Protein AF-A0A512BZY7-F1 (afdb_monomer_lite)

Secondary structure (DSSP, 8-state):
-----------S-----------TT----SPPP---TT-S-----S---HHHHHHT-TT-STT---

Sequence (66 aa):
MSHGTLINELSADNYTIPQISLQAGRMTEKLPEVLLPNLKIVFCGTAAGNRSAASGAYYAQPGNRF

Structure (mmCIF, N/CA/C/O backbone):
data_AF-A0A512BZY7-F1
#
_entry.id   AF-A0A512BZY7-F1
#
loop_
_atom_site.group_PDB
_atom_site.id
_atom_site.type_symbol
_atom_site.label_atom_id
_atom_site.label_alt_id
_atom_site.label_comp_id
_atom_site.label_asym_id
_atom_site.label_entity_id
_atom_site.label_seq_id
_atom_site.pdbx_PDB_ins_code
_atom_site.Cartn_x
_atom_site.Cartn_y
_atom_site.Cartn_z
_atom_site.occupancy
_atom_site.B_iso_or_equiv
_atom_site.auth_seq_id
_atom_site.auth_comp_id
_atom_site.auth_asym_id
_atom_site.auth_atom_id
_atom_site.pdbx_PDB_model_num
ATOM 1 N N . MET A 1 1 ? 27.395 17.655 47.140 1.00 39.97 1 MET A N 1
ATOM 2 C CA . MET A 1 1 ? 26.535 18.844 47.304 1.00 39.97 1 MET A CA 1
ATOM 3 C C . MET A 1 1 ? 26.188 19.343 45.920 1.00 39.97 1 MET A C 1
ATOM 5 O O . MET A 1 1 ? 27.140 19.570 45.199 1.00 39.97 1 MET A O 1
ATOM 9 N N . SER A 1 2 ? 2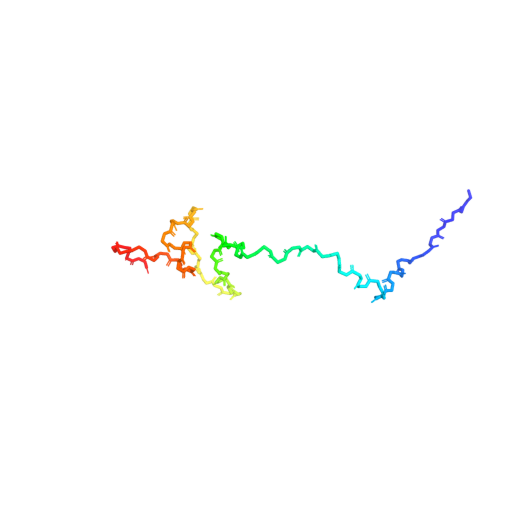4.885 19.454 45.614 1.00 45.38 2 SER A N 1
ATOM 10 C CA . SER A 1 2 ? 24.241 20.310 44.594 1.00 45.38 2 SER A CA 1
ATOM 11 C C . SER A 1 2 ? 24.860 20.288 43.180 1.00 45.38 2 SER A C 1
ATOM 13 O O . SER A 1 2 ? 26.052 20.459 43.001 1.00 45.38 2 SER A O 1
ATOM 15 N N . HIS A 1 3 ? 24.125 20.099 42.097 1.00 38.03 3 HIS A N 1
ATOM 16 C CA . HIS A 1 3 ? 23.227 21.128 41.591 1.00 38.03 3 HIS A CA 1
ATOM 17 C C . HIS A 1 3 ? 22.161 20.466 40.728 1.00 38.03 3 HIS A C 1
ATOM 19 O O . HIS A 1 3 ? 22.463 19.827 39.722 1.00 38.03 3 HIS A O 1
ATOM 25 N N . GLY A 1 4 ? 20.912 20.614 41.155 1.00 38.94 4 GLY A N 1
ATOM 26 C CA . GLY A 1 4 ? 19.771 20.363 40.297 1.00 38.94 4 GLY A CA 1
ATOM 27 C C . GLY A 1 4 ? 19.516 21.541 39.360 1.00 38.94 4 GLY A C 1
ATOM 28 O O . GLY A 1 4 ? 19.801 22.681 39.720 1.00 38.94 4 GLY A O 1
ATOM 29 N N . THR A 1 5 ? 18.792 21.217 38.281 1.00 41.84 5 THR A N 1
ATOM 30 C CA . THR A 1 5 ? 17.797 22.066 37.592 1.00 41.84 5 THR A CA 1
ATOM 31 C C . THR A 1 5 ? 18.347 23.267 36.790 1.00 41.84 5 THR A C 1
ATOM 33 O O . THR A 1 5 ? 19.276 23.924 37.221 1.00 41.84 5 THR A O 1
ATOM 36 N N . LEU A 1 6 ? 17.866 23.651 35.603 1.00 40.03 6 LEU A N 1
ATOM 37 C CA . LEU A 1 6 ? 16.604 23.457 34.886 1.00 40.03 6 LEU A CA 1
ATOM 38 C C . LEU A 1 6 ? 16.823 23.776 33.380 1.00 40.03 6 LEU A C 1
ATOM 40 O O . LEU A 1 6 ? 17.744 24.503 33.031 1.00 40.03 6 LEU A O 1
ATOM 44 N N . ILE A 1 7 ? 15.877 23.297 32.565 1.00 40.44 7 ILE A N 1
ATOM 45 C CA . ILE A 1 7 ? 15.356 23.820 31.281 1.00 40.44 7 ILE A CA 1
ATOM 46 C C . ILE A 1 7 ? 16.237 23.906 30.017 1.00 40.44 7 ILE A C 1
ATOM 48 O O . ILE A 1 7 ? 17.097 24.759 29.841 1.00 40.44 7 ILE A O 1
ATOM 52 N N . ASN A 1 8 ? 15.850 23.058 29.056 1.00 39.47 8 ASN A N 1
ATOM 53 C CA . ASN A 1 8 ? 15.874 23.329 27.621 1.00 39.47 8 ASN A CA 1
ATOM 54 C C . ASN A 1 8 ? 15.138 24.647 27.323 1.00 39.47 8 ASN A C 1
ATOM 56 O O . ASN A 1 8 ? 13.910 24.678 27.366 1.00 39.47 8 ASN A O 1
ATOM 60 N N . GLU A 1 9 ? 15.864 25.677 26.909 1.00 53.12 9 GLU A N 1
ATOM 61 C CA . GLU A 1 9 ? 15.335 26.707 26.014 1.00 53.12 9 GLU A CA 1
ATOM 62 C C . GLU A 1 9 ? 16.229 26.763 24.776 1.00 53.12 9 GLU A C 1
ATOM 64 O O . GLU A 1 9 ? 17.172 27.543 24.679 1.00 53.12 9 GLU A O 1
ATOM 69 N N . LEU A 1 10 ? 15.956 25.873 23.821 1.00 49.47 10 LEU A N 1
ATOM 70 C CA . LEU A 1 10 ? 16.399 26.064 22.445 1.00 49.47 10 LEU A CA 1
ATOM 71 C C . LEU A 1 10 ? 15.301 26.865 21.747 1.00 49.47 10 LEU A C 1
ATOM 73 O O . LEU A 1 10 ? 14.300 26.315 21.288 1.00 49.47 10 LEU A O 1
ATOM 77 N N . SER A 1 11 ? 15.485 28.185 21.772 1.00 37.91 11 SER A N 1
ATOM 78 C CA . SER A 1 11 ? 14.680 29.170 21.062 1.00 37.91 11 SER A CA 1
ATOM 79 C C . SER A 1 11 ? 14.701 28.923 19.551 1.00 37.91 11 SER A C 1
ATOM 81 O O . SER A 1 11 ? 15.672 28.429 18.972 1.00 37.91 11 SER A O 1
ATOM 83 N N . ALA A 1 12 ? 13.586 29.266 18.913 1.00 45.50 12 ALA A N 1
ATOM 84 C CA . ALA A 1 12 ? 13.232 28.945 17.536 1.00 45.50 12 ALA A CA 1
ATOM 85 C C . ALA A 1 12 ? 13.943 29.797 16.459 1.00 45.50 12 ALA A C 1
ATOM 87 O O . ALA A 1 12 ? 13.391 29.982 15.377 1.00 45.50 12 ALA A O 1
ATOM 88 N N . ASP A 1 13 ? 15.166 30.278 16.707 1.00 45.56 13 ASP A N 1
ATOM 89 C CA . ASP A 1 13 ? 15.750 31.367 15.902 1.00 45.56 13 ASP A CA 1
ATOM 90 C C . ASP A 1 13 ? 16.959 30.976 15.036 1.00 45.56 13 ASP A C 1
ATOM 92 O O . ASP A 1 13 ? 17.538 31.824 14.366 1.00 45.56 13 ASP A O 1
ATOM 96 N N . ASN A 1 14 ? 17.325 29.694 14.961 1.00 45.12 14 ASN A N 1
ATOM 97 C CA . ASN A 1 14 ? 18.417 29.232 14.092 1.00 45.12 14 ASN A CA 1
ATOM 98 C C . ASN A 1 14 ? 17.922 28.294 12.985 1.00 45.12 14 ASN A C 1
ATOM 100 O O . ASN A 1 14 ? 18.396 27.170 12.832 1.00 45.12 14 ASN A O 1
ATOM 104 N N . TYR A 1 15 ? 16.979 28.776 12.170 1.00 40.91 15 TYR A N 1
ATOM 105 C CA . TYR A 1 15 ? 16.568 28.131 10.915 1.00 40.91 15 TYR A CA 1
ATOM 106 C C . TYR A 1 15 ? 17.577 28.422 9.784 1.00 40.91 15 TYR A C 1
ATOM 108 O O . TYR A 1 15 ? 17.226 28.872 8.695 1.00 40.91 15 TYR A O 1
ATOM 116 N N . THR A 1 16 ? 18.865 28.167 10.028 1.00 41.72 16 THR A N 1
ATOM 117 C CA . THR A 1 16 ? 19.847 28.075 8.941 1.00 41.72 16 THR A CA 1
ATOM 118 C C . THR A 1 16 ? 19.637 26.728 8.272 1.00 41.72 16 THR A C 1
ATOM 120 O O . THR A 1 16 ? 20.112 25.704 8.754 1.00 41.72 16 THR A O 1
ATOM 123 N N . ILE A 1 17 ? 18.884 26.722 7.173 1.00 53.31 17 ILE A N 1
ATOM 124 C CA . ILE A 1 17 ? 18.739 25.553 6.306 1.00 53.31 17 ILE A CA 1
ATOM 125 C C . ILE A 1 17 ? 20.113 25.294 5.667 1.00 53.31 17 ILE A C 1
ATOM 127 O O . ILE A 1 17 ? 20.540 26.109 4.840 1.00 53.31 17 ILE A O 1
ATOM 131 N N . PRO A 1 18 ? 20.839 24.202 5.990 1.00 43.22 18 PRO A N 1
ATOM 132 C CA . PRO A 1 18 ? 21.937 23.799 5.130 1.00 43.22 18 PRO A CA 1
ATOM 133 C C . PRO A 1 18 ? 21.334 23.486 3.761 1.00 43.22 18 PRO A C 1
ATOM 135 O O . PRO A 1 18 ? 20.317 22.798 3.679 1.00 43.22 18 PRO A O 1
ATOM 138 N N . GLN A 1 19 ? 21.945 24.020 2.702 1.00 51.09 19 GLN A N 1
ATOM 139 C CA . GLN A 1 19 ? 21.648 23.718 1.302 1.00 51.09 19 GLN A CA 1
ATOM 140 C C . GLN A 1 19 ? 21.816 22.207 1.050 1.00 51.09 19 GLN A C 1
ATOM 142 O O . GLN A 1 19 ? 22.807 21.752 0.482 1.00 51.09 19 GLN A O 1
ATOM 147 N N . ILE A 1 20 ? 20.864 21.396 1.505 1.00 49.62 20 ILE A N 1
ATOM 148 C CA . ILE A 1 20 ? 20.727 20.008 1.101 1.00 49.62 20 ILE A CA 1
ATOM 149 C C . ILE A 1 20 ? 20.076 20.100 -0.262 1.00 49.62 20 ILE A C 1
ATOM 151 O O . ILE A 1 20 ? 18.877 20.340 -0.379 1.00 49.62 20 ILE A O 1
ATOM 155 N N . SER A 1 21 ? 20.952 20.029 -1.263 1.00 43.84 21 SER A N 1
ATOM 156 C CA . SER A 1 21 ? 20.679 19.787 -2.673 1.00 43.84 21 SER A CA 1
ATOM 157 C C . SER A 1 21 ? 19.222 19.420 -2.927 1.00 43.84 21 SER A C 1
ATOM 159 O O . SER A 1 21 ? 18.760 18.372 -2.471 1.00 43.84 21 SER A O 1
ATOM 161 N N . LEU A 1 22 ? 18.531 20.241 -3.721 1.00 50.00 22 LEU A N 1
ATOM 162 C CA . LEU A 1 22 ? 17.408 19.784 -4.532 1.00 50.00 22 LEU A CA 1
ATOM 163 C C . LEU A 1 22 ? 17.929 18.635 -5.405 1.00 50.00 22 LEU A C 1
ATOM 165 O O . LEU A 1 22 ? 18.320 18.825 -6.554 1.00 50.00 22 LEU A O 1
ATOM 169 N N . GLN A 1 23 ? 18.002 17.434 -4.837 1.00 48.78 23 GLN A N 1
ATOM 170 C CA . GLN A 1 23 ? 18.123 16.208 -5.590 1.00 48.78 23 GLN A CA 1
ATOM 171 C C . GLN A 1 23 ? 16.832 16.121 -6.381 1.00 48.78 23 GLN A C 1
ATOM 173 O O . GLN A 1 23 ? 15.783 15.742 -5.858 1.00 48.78 23 GLN A O 1
ATOM 178 N N . ALA A 1 24 ? 16.925 16.561 -7.634 1.00 44.06 24 ALA A N 1
ATOM 179 C CA . ALA A 1 24 ? 15.981 16.249 -8.680 1.00 44.06 24 ALA A CA 1
ATOM 180 C C . ALA A 1 24 ? 15.561 14.782 -8.512 1.00 44.06 24 ALA A C 1
ATOM 182 O O . ALA A 1 24 ? 16.375 13.877 -8.664 1.00 44.06 24 ALA A O 1
ATOM 183 N N . GLY A 1 25 ? 14.313 14.581 -8.085 1.00 42.44 25 GLY A N 1
ATOM 184 C CA . GLY A 1 25 ? 13.699 13.273 -7.920 1.00 42.44 25 GLY A CA 1
ATOM 185 C C . GLY A 1 25 ? 14.476 12.311 -7.025 1.00 42.44 25 GLY A C 1
ATOM 186 O O . GLY A 1 25 ? 14.985 11.300 -7.506 1.00 42.44 25 GLY A O 1
ATOM 187 N N . ARG A 1 26 ? 14.412 12.478 -5.699 1.00 44.91 26 ARG A N 1
ATOM 188 C CA . ARG A 1 26 ? 14.302 11.264 -4.882 1.00 44.91 26 ARG A CA 1
ATOM 189 C C . ARG A 1 26 ? 12.931 10.678 -5.218 1.00 44.91 26 ARG A C 1
ATOM 191 O O . ARG A 1 26 ? 11.951 11.022 -4.572 1.00 44.91 26 ARG A O 1
ATOM 198 N N . MET A 1 27 ? 12.866 9.893 -6.298 1.00 51.53 27 MET A N 1
ATOM 199 C CA . MET A 1 27 ? 11.773 8.974 -6.604 1.00 51.53 27 MET A CA 1
ATOM 200 C C . MET A 1 27 ? 11.564 8.175 -5.327 1.00 51.53 27 MET A C 1
ATOM 202 O O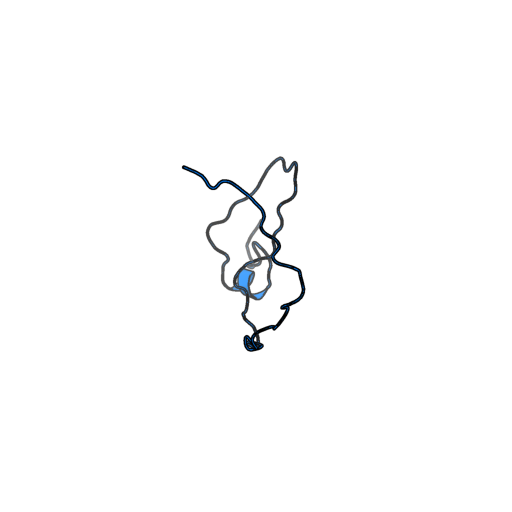 . MET A 1 27 ? 12.315 7.244 -5.039 1.00 51.53 27 MET A O 1
ATOM 206 N N . THR A 1 28 ? 10.661 8.624 -4.466 1.00 53.84 28 THR A N 1
ATOM 207 C CA . THR A 1 28 ? 10.368 7.909 -3.243 1.00 53.84 28 THR A CA 1
ATOM 208 C C . THR A 1 28 ? 9.733 6.615 -3.705 1.00 53.84 28 THR A C 1
ATOM 210 O O . THR A 1 28 ? 8.559 6.589 -4.039 1.00 53.84 28 THR A O 1
ATOM 213 N N . GLU A 1 29 ? 10.514 5.534 -3.716 1.00 60.69 29 GLU A N 1
ATOM 214 C CA . GLU A 1 29 ? 10.027 4.160 -3.911 1.00 60.69 29 GLU A CA 1
ATOM 215 C C . GLU A 1 29 ? 8.904 3.803 -2.917 1.00 60.69 29 GLU A C 1
ATOM 217 O O . GLU A 1 29 ? 8.244 2.773 -3.036 1.00 60.69 29 GLU A O 1
ATOM 222 N N . LYS A 1 30 ? 8.692 4.656 -1.908 1.00 71.94 30 LYS A N 1
ATOM 223 C CA . LYS A 1 30 ? 7.610 4.572 -0.945 1.00 71.94 30 LYS A CA 1
ATOM 224 C C . LYS A 1 30 ? 6.299 5.070 -1.548 1.00 71.94 30 LYS A C 1
ATOM 226 O O . LYS A 1 30 ? 6.161 6.232 -1.918 1.00 71.94 30 LYS A O 1
ATOM 231 N N . LEU A 1 31 ? 5.340 4.153 -1.571 1.00 86.62 31 LEU A N 1
ATOM 232 C CA . LEU A 1 31 ? 3.932 4.404 -1.852 1.00 86.62 31 LEU A CA 1
ATOM 233 C C . LEU A 1 31 ? 3.307 5.351 -0.808 1.00 86.62 31 LEU A C 1
ATOM 235 O O . LEU A 1 31 ? 3.813 5.427 0.316 1.00 86.62 31 LEU A O 1
ATOM 239 N N . PRO A 1 32 ? 2.221 6.063 -1.164 1.00 87.44 32 PRO A N 1
ATOM 240 C CA . PRO A 1 32 ? 1.520 6.950 -0.241 1.00 87.44 32 PRO A CA 1
ATOM 241 C C . PRO A 1 32 ? 0.954 6.180 0.955 1.00 87.44 32 PRO A C 1
ATOM 243 O O . PRO A 1 32 ? 0.538 5.030 0.834 1.00 87.44 32 PRO A O 1
ATOM 246 N N . GLU A 1 33 ? 0.898 6.831 2.114 1.00 86.94 33 GLU A N 1
ATOM 247 C CA . GLU A 1 33 ? 0.247 6.270 3.294 1.00 86.94 33 GLU A CA 1
ATOM 248 C C . GLU A 1 33 ? -1.277 6.271 3.108 1.00 86.94 33 GLU A C 1
ATOM 250 O O . GLU A 1 33 ? -1.874 7.293 2.777 1.00 86.94 33 GLU A O 1
ATOM 255 N N . VAL A 1 34 ? -1.907 5.112 3.305 1.00 88.88 34 VAL A N 1
ATOM 256 C CA . VAL A 1 34 ? -3.360 4.915 3.124 1.00 88.88 34 VAL A CA 1
ATOM 257 C C . VAL A 1 34 ? -4.046 4.400 4.394 1.00 88.88 34 VAL A C 1
ATOM 259 O O . VAL A 1 34 ? -5.169 3.901 4.349 1.00 88.88 34 VAL A O 1
ATOM 262 N N . LEU A 1 35 ? -3.363 4.484 5.538 1.00 92.44 35 LEU A N 1
ATOM 263 C CA . LEU A 1 35 ? -3.876 4.002 6.815 1.00 92.44 35 LEU A CA 1
ATOM 264 C C . LEU A 1 35 ? -4.676 5.094 7.522 1.00 92.44 35 LEU A C 1
ATOM 266 O O . LEU A 1 35 ? -4.239 6.235 7.638 1.00 92.44 35 LEU A O 1
ATOM 270 N N . LEU A 1 36 ? -5.852 4.715 8.019 1.00 93.88 36 LEU A N 1
ATOM 271 C CA . LEU A 1 36 ? -6.738 5.580 8.788 1.00 93.88 36 LEU A CA 1
ATOM 272 C C . LEU A 1 36 ? -7.105 4.916 10.124 1.00 93.88 36 LEU A C 1
ATOM 274 O O . LEU A 1 36 ? -7.074 3.685 10.234 1.00 93.88 36 LEU A O 1
ATOM 278 N N . PRO A 1 37 ? -7.483 5.700 11.148 1.00 95.19 37 PRO A N 1
ATOM 279 C CA . PRO A 1 37 ? -8.015 5.145 12.386 1.00 95.19 37 PRO A CA 1
ATOM 280 C C . PRO A 1 37 ? -9.284 4.311 12.151 1.00 95.19 37 PRO A C 1
ATOM 282 O O . PRO A 1 37 ? -10.069 4.587 11.245 1.00 95.19 37 PRO A O 1
ATOM 285 N N . ASN A 1 38 ? -9.524 3.330 13.027 1.00 95.75 38 ASN A N 1
ATOM 286 C CA . ASN A 1 38 ? -10.742 2.502 13.060 1.00 95.75 38 ASN A CA 1
ATOM 287 C C . ASN A 1 38 ? -10.982 1.610 11.822 1.00 95.75 38 ASN A C 1
ATOM 289 O O . ASN A 1 38 ? -12.119 1.213 11.551 1.00 95.75 38 ASN A O 1
ATOM 293 N N . LEU A 1 39 ? -9.929 1.252 11.080 1.00 95.50 39 LEU A N 1
ATOM 294 C CA . LEU A 1 39 ? -10.021 0.247 10.019 1.00 95.50 39 LEU A CA 1
ATOM 295 C C . LEU A 1 39 ? -10.340 -1.136 10.604 1.00 95.50 39 LEU A C 1
ATOM 297 O O . LEU A 1 39 ? -9.670 -1.613 11.516 1.00 95.50 39 LEU A O 1
ATOM 301 N N . LYS A 1 40 ? -11.350 -1.809 10.041 1.00 97.44 40 LYS A N 1
ATOM 302 C CA . LYS A 1 40 ? -11.702 -3.194 10.409 1.00 97.44 40 LYS A CA 1
ATOM 303 C C . LYS A 1 40 ? -10.716 -4.219 9.847 1.00 97.44 40 LYS A C 1
ATOM 305 O O . LYS A 1 40 ? -10.596 -5.313 10.386 1.00 97.44 40 LYS A O 1
ATOM 310 N N . ILE A 1 41 ? -10.063 -3.881 8.737 1.00 95.44 41 ILE A N 1
ATOM 311 C CA . ILE A 1 41 ? -9.137 -4.747 8.013 1.00 95.44 41 ILE A CA 1
ATOM 312 C C . ILE A 1 41 ? -8.054 -3.898 7.353 1.00 95.44 41 ILE A C 1
ATOM 3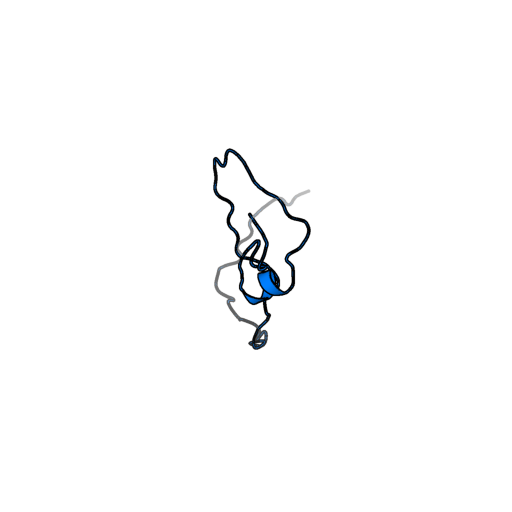14 O O . ILE A 1 41 ? -8.323 -2.796 6.875 1.00 95.44 41 ILE A O 1
ATOM 318 N N . VAL A 1 42 ? -6.836 -4.431 7.327 1.00 93.75 42 VAL A N 1
ATOM 319 C CA . VAL A 1 42 ? -5.684 -3.852 6.635 1.00 93.75 42 VAL A CA 1
ATOM 320 C C . VAL A 1 42 ? -5.012 -4.965 5.842 1.00 93.75 42 VAL A C 1
ATOM 322 O O . VAL A 1 42 ? -4.781 -6.051 6.370 1.00 93.75 42 VAL A O 1
ATOM 325 N N . PHE A 1 43 ? -4.699 -4.693 4.577 1.00 91.88 43 PHE A N 1
ATOM 326 C CA . PHE A 1 43 ? -3.954 -5.614 3.724 1.00 91.88 43 PHE A CA 1
ATOM 327 C C . PHE A 1 43 ? -2.492 -5.178 3.655 1.00 91.88 43 PHE A C 1
ATOM 329 O O . PHE A 1 43 ? -2.178 -4.136 3.081 1.00 91.88 43 PHE A O 1
ATOM 336 N N . CYS A 1 44 ? -1.601 -5.985 4.230 1.00 89.81 44 CYS A N 1
ATOM 337 C CA . CYS A 1 44 ? -0.161 -5.741 4.209 1.00 89.81 44 CYS A CA 1
ATOM 338 C C . CYS A 1 44 ? 0.498 -6.560 3.091 1.00 89.81 44 CYS A C 1
ATOM 340 O O . CYS A 1 44 ? 0.492 -7.790 3.134 1.00 89.81 44 CYS A O 1
ATOM 342 N N . GLY A 1 45 ? 1.071 -5.878 2.098 1.00 87.69 45 GLY A N 1
ATOM 343 C CA . GLY A 1 45 ? 1.959 -6.495 1.108 1.00 87.69 45 GLY A CA 1
ATOM 344 C C . GLY A 1 45 ? 3.402 -6.614 1.619 1.00 87.69 45 GLY A C 1
ATOM 345 O O . GLY A 1 45 ? 3.742 -6.073 2.667 1.00 87.69 45 GLY A O 1
ATOM 346 N N . THR A 1 46 ? 4.268 -7.294 0.866 1.00 88.00 46 THR A N 1
ATOM 347 C CA . THR A 1 46 ? 5.709 -7.413 1.170 1.00 88.00 46 THR A CA 1
ATOM 348 C C . THR A 1 46 ? 6.502 -6.199 0.703 1.00 88.00 46 THR A C 1
ATOM 350 O O . THR A 1 46 ? 7.114 -5.504 1.508 1.00 88.00 46 THR A O 1
ATOM 353 N N . ALA A 1 47 ? 6.503 -5.941 -0.604 1.00 88.44 47 ALA A N 1
ATOM 354 C CA . ALA A 1 47 ? 7.218 -4.827 -1.213 1.00 88.44 47 ALA A CA 1
ATOM 355 C C . ALA A 1 47 ? 6.428 -4.283 -2.405 1.00 88.44 47 ALA A C 1
ATOM 357 O O . ALA A 1 47 ? 5.729 -5.028 -3.097 1.00 88.44 47 ALA A O 1
ATOM 358 N N . ALA A 1 48 ? 6.547 -2.978 -2.655 1.00 89.00 48 ALA A N 1
ATOM 359 C CA . ALA A 1 48 ? 5.983 -2.368 -3.849 1.00 89.00 48 ALA A CA 1
ATOM 360 C C . ALA A 1 48 ? 6.743 -2.869 -5.086 1.00 89.00 48 ALA A C 1
ATOM 362 O O . ALA A 1 48 ? 7.957 -2.712 -5.180 1.00 89.00 48 ALA A O 1
ATOM 363 N N . GLY A 1 49 ? 6.034 -3.468 -6.044 1.00 89.81 49 GLY A N 1
ATOM 364 C CA . GLY A 1 49 ? 6.623 -3.801 -7.342 1.00 89.81 49 GLY A CA 1
ATOM 365 C C . GLY A 1 49 ? 6.931 -2.543 -8.163 1.00 89.81 49 GLY A C 1
ATOM 366 O O . GLY A 1 49 ? 6.333 -1.491 -7.939 1.00 89.81 49 GLY A O 1
ATOM 367 N N . ASN A 1 50 ? 7.801 -2.663 -9.170 1.00 91.06 50 ASN A N 1
ATOM 368 C CA . ASN A 1 50 ? 8.287 -1.532 -9.978 1.00 91.06 50 ASN A CA 1
ATOM 369 C C . ASN A 1 50 ? 7.169 -0.642 -10.538 1.00 91.06 50 ASN A C 1
ATOM 371 O O . ASN A 1 50 ? 7.268 0.580 -10.486 1.00 91.06 50 ASN A O 1
ATOM 375 N N . ARG A 1 51 ? 6.087 -1.242 -11.055 1.00 90.56 51 ARG A N 1
ATOM 376 C CA . ARG A 1 51 ? 4.954 -0.474 -11.590 1.00 90.56 51 ARG A CA 1
ATOM 377 C C . ARG A 1 51 ? 4.233 0.309 -10.496 1.00 90.56 51 ARG A C 1
ATOM 379 O O . ARG A 1 51 ? 3.929 1.473 -10.707 1.00 90.56 51 ARG A O 1
ATOM 386 N N . SER A 1 52 ? 3.996 -0.314 -9.344 1.00 92.31 52 SER A N 1
ATOM 387 C CA . S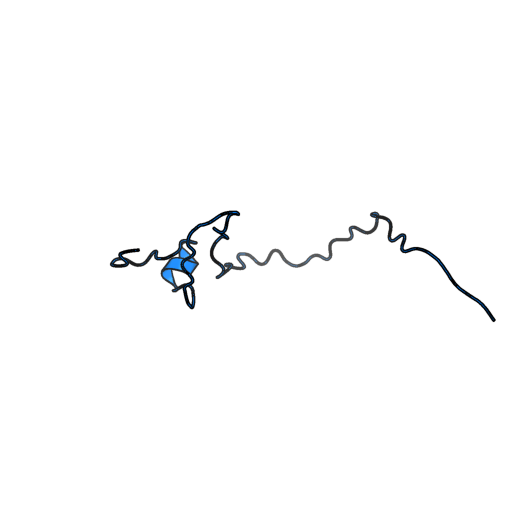ER A 1 52 ? 3.389 0.350 -8.190 1.00 92.31 52 SER A CA 1
ATOM 388 C C . SER A 1 52 ? 4.245 1.507 -7.694 1.00 92.31 52 SER A C 1
ATOM 390 O O . SER A 1 52 ? 3.720 2.596 -7.491 1.00 92.31 52 SER A O 1
ATOM 392 N N . ALA A 1 53 ? 5.556 1.300 -7.562 1.00 91.50 53 ALA A N 1
ATOM 393 C CA . ALA A 1 53 ? 6.487 2.355 -7.174 1.00 91.50 53 ALA A CA 1
ATOM 394 C C . ALA A 1 53 ? 6.492 3.513 -8.189 1.00 91.50 53 ALA A C 1
ATOM 396 O O . ALA A 1 53 ? 6.418 4.672 -7.796 1.00 91.50 53 ALA A O 1
ATOM 397 N N . ALA A 1 54 ? 6.507 3.207 -9.491 1.00 89.88 54 ALA A N 1
ATOM 398 C CA . ALA A 1 54 ? 6.490 4.217 -10.549 1.00 89.88 54 ALA A CA 1
ATOM 399 C C . ALA A 1 54 ? 5.170 5.003 -10.619 1.00 89.88 54 ALA A C 1
ATOM 401 O O . ALA A 1 54 ? 5.184 6.189 -10.936 1.00 89.88 54 ALA A O 1
ATOM 402 N N . SER A 1 55 ? 4.033 4.359 -10.342 1.00 90.00 55 SER A N 1
ATOM 403 C CA . SER A 1 55 ? 2.716 5.001 -10.399 1.00 90.00 55 SER A CA 1
ATOM 404 C C . SER A 1 55 ? 2.258 5.597 -9.067 1.00 90.00 55 SER A C 1
ATOM 406 O O . SER A 1 55 ? 1.204 6.225 -9.028 1.00 90.00 55 SER A O 1
ATOM 408 N N . GLY A 1 56 ? 2.973 5.343 -7.968 1.00 90.06 56 GLY A N 1
ATOM 409 C CA . GLY A 1 56 ? 2.539 5.731 -6.626 1.00 90.06 56 GLY A CA 1
ATOM 410 C C . GLY A 1 56 ? 1.244 5.045 -6.173 1.00 90.06 56 GLY A C 1
ATOM 411 O O . GLY A 1 56 ? 0.527 5.598 -5.346 1.00 90.06 56 GLY A O 1
ATOM 412 N N . ALA A 1 57 ? 0.915 3.863 -6.712 1.00 90.06 57 ALA A N 1
ATOM 413 C 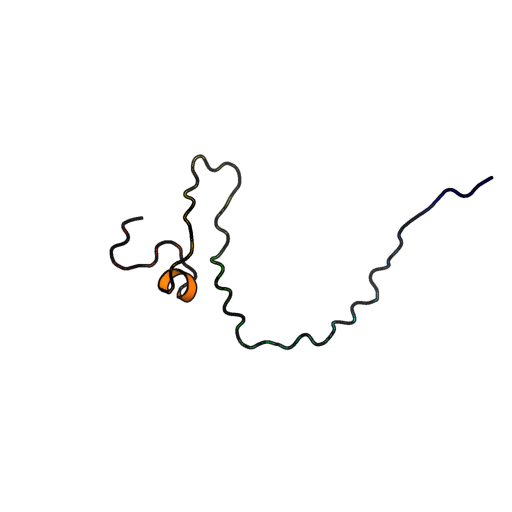CA . ALA A 1 57 ? -0.341 3.168 -6.414 1.00 90.06 57 ALA A CA 1
ATOM 414 C C . ALA A 1 57 ? -0.119 1.698 -6.034 1.00 90.06 57 ALA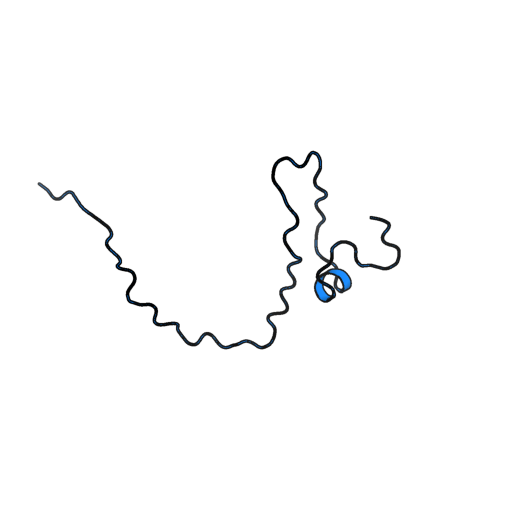 A C 1
ATOM 416 O O . ALA A 1 57 ? 0.620 0.964 -6.699 1.00 90.06 57 ALA A O 1
ATOM 417 N N . TYR A 1 58 ? -0.792 1.243 -4.976 1.00 92.25 58 TYR A N 1
ATOM 418 C CA . TYR A 1 58 ? -0.803 -0.170 -4.597 1.00 92.25 58 TYR A CA 1
ATOM 419 C C . TYR A 1 58 ? -1.480 -1.011 -5.683 1.00 92.25 58 TYR A C 1
ATOM 421 O O . TYR A 1 58 ? -2.431 -0.568 -6.317 1.00 92.25 58 TYR A O 1
ATOM 429 N N . TYR A 1 59 ? -0.967 -2.225 -5.899 1.00 93.31 59 TYR A N 1
ATOM 430 C CA . TYR A 1 59 ? -1.572 -3.227 -6.787 1.00 93.31 59 TYR A CA 1
ATOM 431 C C . TYR A 1 59 ? -1.748 -2.795 -8.258 1.00 93.31 59 TYR A C 1
ATOM 433 O O . TYR A 1 59 ? -2.514 -3.392 -9.000 1.00 93.31 59 TYR A O 1
ATOM 441 N N . ALA A 1 60 ? -0.949 -1.838 -8.738 1.00 93.50 60 ALA A N 1
ATOM 442 C CA . ALA A 1 60 ? -1.086 -1.215 -10.061 1.00 93.50 60 ALA A CA 1
ATOM 443 C C . ALA A 1 60 ? -0.798 -2.125 -11.281 1.00 93.50 60 ALA A C 1
ATOM 445 O O . ALA A 1 60 ? -0.816 -1.664 -12.425 1.00 93.50 60 ALA A O 1
ATOM 446 N N . GLN A 1 61 ? -0.464 -3.400 -11.076 1.00 92.00 61 GLN A N 1
ATOM 447 C CA . GLN A 1 61 ? -0.106 -4.332 -12.148 1.00 92.00 61 GLN A CA 1
ATOM 448 C C . GLN A 1 61 ? -1.345 -4.803 -12.927 1.00 92.00 61 GLN A C 1
ATOM 450 O O . GLN A 1 61 ? -2.296 -5.275 -12.310 1.00 92.00 61 GLN A O 1
ATOM 455 N N . PRO A 1 62 ? -1.328 -4.779 -14.276 1.00 92.19 62 PRO A N 1
ATOM 456 C CA . PRO A 1 62 ? -2.359 -5.416 -15.082 1.00 92.19 62 PRO A CA 1
ATOM 457 C C . PRO A 1 62 ? -2.498 -6.893 -14.715 1.00 92.19 62 PRO A C 1
ATOM 459 O O . PRO A 1 62 ? -1.512 -7.631 -14.715 1.00 92.19 62 PRO A O 1
ATOM 462 N N . GLY A 1 63 ? -3.719 -7.306 -14.388 1.00 93.50 63 GLY A N 1
ATOM 463 C CA . GLY A 1 63 ? -4.016 -8.657 -13.914 1.00 93.50 63 GLY A CA 1
ATOM 464 C C . GLY A 1 63 ? -3.966 -8.821 -12.394 1.00 93.50 63 GLY A C 1
ATOM 465 O O . GLY A 1 63 ? -4.356 -9.880 -11.902 1.00 93.50 63 GLY A O 1
ATOM 466 N N . ASN A 1 64 ? -3.557 -7.793 -11.640 1.00 91.81 64 ASN A N 1
ATOM 467 C CA . ASN A 1 64 ? -3.899 -7.739 -10.227 1.00 91.81 64 ASN A CA 1
ATOM 468 C C . ASN A 1 64 ? -5.423 -7.591 -10.088 1.00 91.81 64 ASN A C 1
ATOM 470 O O . ASN A 1 64 ? -6.051 -6.863 -10.853 1.00 91.81 64 ASN A O 1
ATOM 474 N N . ARG A 1 65 ? -6.011 -8.353 -9.164 1.00 90.88 65 ARG A N 1
ATOM 475 C CA . ARG A 1 65 ? -7.462 -8.396 -8.913 1.00 90.88 65 ARG A CA 1
ATOM 476 C C . ARG A 1 65 ? -7.839 -7.807 -7.554 1.00 90.88 65 ARG A C 1
ATOM 478 O O . ARG A 1 65 ? -8.999 -7.906 -7.167 1.00 90.88 65 ARG A O 1
ATOM 485 N N . PHE A 1 66 ? -6.847 -7.298 -6.831 1.00 89.12 66 PHE A N 1
ATOM 486 C CA . PHE A 1 66 ? -7.035 -6.429 -5.685 1.00 89.12 66 PHE A CA 1
ATOM 487 C C . PHE A 1 66 ? -7.203 -4.998 -6.192 1.00 89.12 66 PHE A C 1
ATOM 489 O O . PHE A 1 66 ? -8.156 -4.334 -5.738 1.00 89.12 66 PHE A O 1
#

Organism: NCBI:txid670291

Radius of gyration: 22.28 Å; chains: 1; bounding box: 38×40×62 Å

InterPro domains:
  IPR036895 Uracil-DNA glycosylase-like domain superfamily [G3DSA:3.40.470.10] (19-66)
  IPR036895 Uracil-DNA glycosylase-like domain superfamily [SSF52141] (31-66)

pLDDT: mean 70.92, std 22.97, range [37.91, 97.44]

Foldseek 3Di:
DDDDDDDDDPDPPPPPDDCPDPPPDPLVLDADDDDDPPDPDDDDDDGQDPQCSVVSHPQRDVVRPD